Protein AF-A0A6A8LT08-F1 (afdb_monomer_lite)

Sequence (80 aa):
MNIIYGMIINVIIKKVGVHFMKIAVVTDSTAYLEPEVAEQYGIKVVPIPFIIDNKVYNEGIDITTEEFYSKLKTSESFPS

Foldseek 3Di:
DVVVVVVVVVVCCVVVVPDDDDDAAEEECVVVDDPVRCVVVVYHYHFDWKDFPNDIDTEPPRDDPVRVVVCCVVTPDDMD

Radius of gyration: 22.9 Å; chains: 1; bounding box: 46×17×66 Å

InterPro domains:
  IPR003797 DegV [PF02645] (22-79)
  IPR003797 DegV [PS51482] (23-80)

Structure (mmCIF, N/CA/C/O backbone):
data_AF-A0A6A8LT08-F1
#
_entry.id   AF-A0A6A8LT08-F1
#
loop_
_atom_site.group_PDB
_atom_site.id
_atom_site.type_symbol
_atom_site.label_atom_id
_atom_site.label_alt_id
_atom_site.label_comp_id
_atom_site.label_asym_id
_atom_site.label_entity_id
_atom_site.label_seq_id
_atom_site.pdbx_PDB_ins_code
_atom_site.Cartn_x
_atom_site.Cartn_y
_atom_site.Cartn_z
_atom_site.occupancy
_atom_site.B_iso_or_equiv
_atom_site.auth_seq_id
_atom_site.auth_comp_id
_atom_site.auth_asym_id
_atom_site.auth_atom_id
_atom_site.pdbx_PDB_model_num
ATOM 1 N N . MET A 1 1 ? -17.201 -4.560 44.289 1.00 57.19 1 MET A N 1
ATOM 2 C CA . MET A 1 1 ? -17.124 -3.122 43.941 1.00 57.19 1 MET A CA 1
ATOM 3 C C . MET A 1 1 ? -17.301 -2.863 42.438 1.00 57.19 1 MET A C 1
ATOM 5 O O . MET A 1 1 ? -18.147 -2.053 42.094 1.00 57.19 1 MET A O 1
ATOM 9 N N . ASN A 1 2 ? -16.625 -3.596 41.539 1.00 68.94 2 ASN A N 1
ATOM 10 C CA . ASN A 1 2 ? -16.688 -3.357 40.080 1.00 68.94 2 ASN A CA 1
ATOM 11 C C . ASN A 1 2 ? -18.035 -3.674 39.389 1.00 68.94 2 ASN A C 1
ATOM 13 O O . ASN A 1 2 ? -18.408 -2.997 38.436 1.00 68.94 2 ASN A O 1
ATOM 17 N N . ILE A 1 3 ? -18.799 -4.659 39.878 1.00 76.12 3 ILE A N 1
ATOM 18 C CA . ILE A 1 3 ? -20.060 -5.094 39.236 1.00 76.12 3 ILE A CA 1
ATOM 19 C C . ILE A 1 3 ? -21.167 -4.035 39.379 1.00 76.12 3 ILE A C 1
ATOM 21 O O . ILE A 1 3 ? -21.869 -3.725 38.419 1.00 76.12 3 ILE A O 1
ATOM 25 N N . ILE A 1 4 ? -21.291 -3.437 40.568 1.00 80.88 4 ILE A N 1
ATOM 26 C CA . ILE A 1 4 ? -22.302 -2.407 40.856 1.00 80.88 4 ILE A CA 1
ATOM 27 C C . ILE A 1 4 ? -22.038 -1.156 40.005 1.00 80.88 4 ILE A C 1
ATOM 29 O O . ILE A 1 4 ? -22.971 -0.576 39.456 1.00 80.88 4 ILE A O 1
ATOM 33 N N . TYR A 1 5 ? -20.766 -0.790 39.825 1.00 79.06 5 TYR A N 1
ATOM 34 C CA . TYR A 1 5 ? -20.363 0.364 39.019 1.00 79.06 5 TYR A CA 1
ATOM 35 C C . TYR A 1 5 ? -20.711 0.182 37.533 1.00 79.06 5 TYR A C 1
ATOM 37 O O . TYR A 1 5 ? -21.321 1.059 36.924 1.00 79.06 5 TYR A O 1
ATOM 45 N N . GLY A 1 6 ? -20.417 -0.996 36.967 1.00 79.00 6 GLY A N 1
ATOM 46 C CA . GLY A 1 6 ? -20.795 -1.329 35.589 1.00 79.00 6 GLY A CA 1
ATOM 47 C C . GLY A 1 6 ? -22.313 -1.339 35.369 1.00 79.00 6 GLY A C 1
ATOM 48 O O . GLY A 1 6 ? -22.789 -0.895 34.323 1.00 79.00 6 GLY A O 1
ATOM 49 N N . MET A 1 7 ? -23.087 -1.781 36.367 1.00 83.12 7 MET A N 1
ATOM 50 C CA . MET A 1 7 ? -24.551 -1.780 36.302 1.00 83.12 7 MET A CA 1
ATOM 51 C C . MET A 1 7 ? -25.127 -0.358 36.300 1.00 83.12 7 MET A C 1
ATOM 53 O O . MET A 1 7 ? -25.998 -0.057 35.486 1.00 83.12 7 MET A O 1
ATOM 57 N N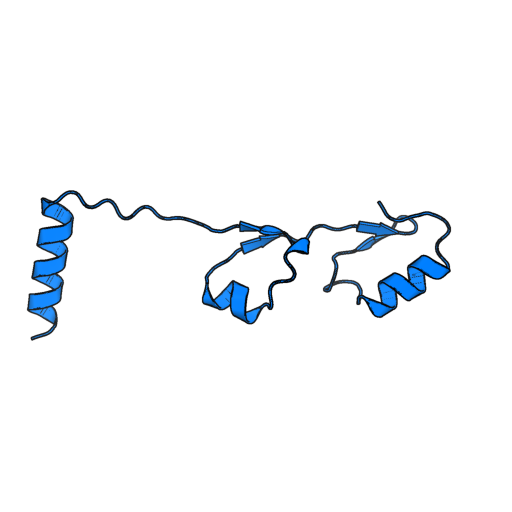 . ILE A 1 8 ? -24.604 0.533 37.150 1.00 81.94 8 ILE A N 1
ATOM 58 C CA . ILE A 1 8 ? -25.021 1.943 37.204 1.00 81.94 8 ILE A CA 1
ATOM 59 C C . ILE A 1 8 ? -24.737 2.649 35.868 1.00 81.94 8 ILE A C 1
ATOM 61 O O . ILE A 1 8 ? -25.623 3.316 35.336 1.00 81.94 8 ILE A O 1
ATOM 65 N N . ILE A 1 9 ? -23.551 2.447 35.281 1.00 79.69 9 ILE A N 1
ATOM 66 C CA . ILE A 1 9 ? -23.188 3.025 33.974 1.00 79.69 9 ILE A CA 1
ATOM 67 C C . ILE A 1 9 ? -24.159 2.559 32.880 1.00 79.69 9 ILE A C 1
ATOM 69 O O . ILE A 1 9 ? -24.669 3.376 32.117 1.00 79.69 9 ILE A O 1
ATOM 73 N N . ASN A 1 10 ? -24.477 1.262 32.832 1.00 78.44 10 ASN A N 1
ATOM 74 C CA . ASN A 1 10 ? -25.402 0.711 31.838 1.00 78.44 10 ASN A CA 1
ATOM 75 C C . ASN A 1 10 ? -26.826 1.278 31.976 1.00 78.44 10 ASN A C 1
ATOM 77 O O . ASN A 1 10 ? -27.482 1.564 30.973 1.00 78.44 10 ASN A O 1
ATOM 81 N N . VAL A 1 11 ? -27.304 1.473 33.212 1.00 81.50 11 VAL A N 1
ATOM 82 C CA . VAL A 1 11 ? -28.602 2.117 33.472 1.00 81.50 11 VAL A CA 1
ATOM 83 C C . VAL A 1 11 ? -28.597 3.563 32.978 1.00 81.50 11 VAL A C 1
ATOM 85 O O . VAL A 1 11 ? -29.555 3.979 32.330 1.00 81.50 11 VAL A O 1
ATOM 88 N N . ILE A 1 12 ? -27.523 4.317 33.227 1.00 80.19 12 ILE A N 1
ATOM 89 C CA . ILE A 1 12 ? -27.397 5.708 32.771 1.00 80.19 12 ILE A CA 1
ATOM 90 C C . ILE A 1 12 ? -27.366 5.778 31.238 1.00 80.19 12 ILE A C 1
ATOM 92 O O . ILE A 1 12 ? -28.144 6.537 30.665 1.00 80.19 12 ILE A O 1
ATOM 96 N N . ILE A 1 13 ? -26.556 4.949 30.567 1.00 78.50 13 ILE A N 1
ATOM 97 C CA . ILE A 1 13 ? -26.469 4.901 29.094 1.00 78.50 13 ILE A CA 1
ATOM 98 C C . ILE A 1 13 ? -27.851 4.657 28.473 1.00 78.50 13 ILE A C 1
ATOM 100 O O . ILE A 1 13 ? -28.258 5.380 27.561 1.00 78.50 13 ILE A O 1
ATOM 104 N N . LYS A 1 14 ? -28.605 3.684 29.004 1.00 75.38 14 LYS A N 1
ATOM 105 C CA . LYS A 1 14 ? -29.958 3.370 28.520 1.00 75.38 14 LYS A CA 1
ATOM 106 C C . LYS A 1 14 ? -30.972 4.479 28.805 1.00 75.38 14 LYS A C 1
ATOM 108 O O . LYS A 1 14 ? -31.853 4.704 27.984 1.00 75.38 14 LYS A O 1
ATOM 113 N N . LYS A 1 15 ? -30.872 5.160 29.952 1.00 78.50 15 LYS A N 1
ATOM 114 C CA . LYS A 1 15 ? -31.852 6.167 30.395 1.00 78.50 15 LYS A CA 1
ATOM 115 C C . LYS A 1 15 ? -31.636 7.544 29.759 1.00 78.50 15 LYS A C 1
ATOM 117 O O . LYS A 1 15 ? -32.605 8.261 29.546 1.00 78.50 15 LYS A O 1
ATOM 122 N N . VAL A 1 16 ? -30.387 7.898 29.452 1.00 78.44 16 VAL A N 1
ATOM 123 C CA . VAL A 1 16 ? -30.005 9.171 28.810 1.00 78.44 16 VAL A CA 1
ATOM 124 C C . VAL A 1 16 ? -30.094 9.086 27.277 1.00 78.44 16 VAL A C 1
ATOM 126 O O . VAL A 1 16 ? -30.045 10.107 26.602 1.00 78.44 16 VAL A O 1
ATOM 129 N N . GLY A 1 17 ? -30.275 7.888 26.708 1.00 71.50 17 GLY A N 1
ATOM 130 C CA . GLY A 1 17 ? -30.390 7.714 25.258 1.00 71.50 17 GLY A CA 1
ATOM 131 C C . GLY A 1 17 ? -29.071 7.965 24.526 1.00 71.50 17 GLY A C 1
ATOM 132 O O . GLY A 1 17 ? -29.070 8.477 23.411 1.00 71.50 17 GLY A O 1
ATOM 133 N N . VAL A 1 18 ? -27.937 7.625 25.148 1.00 73.00 18 VAL A N 1
ATOM 134 C CA . VAL A 1 18 ? -26.623 7.755 24.506 1.00 73.00 18 VAL A CA 1
ATOM 135 C C . VAL A 1 18 ? -26.502 6.677 23.434 1.00 73.00 18 VAL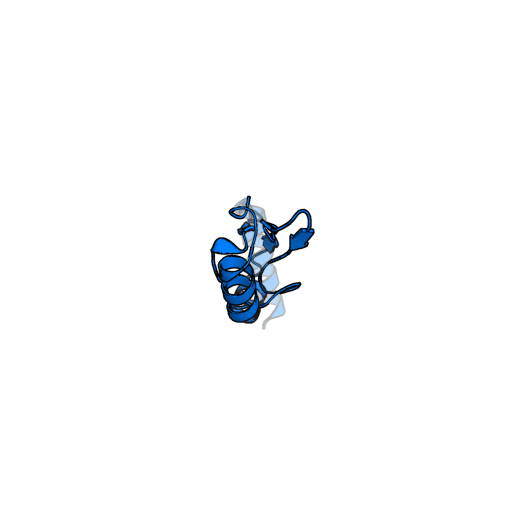 A C 1
ATOM 137 O O . VAL A 1 18 ? -26.389 5.489 23.741 1.00 73.00 18 VAL A O 1
ATOM 140 N N . HIS A 1 19 ? -26.541 7.086 22.167 1.00 76.00 19 HIS A N 1
ATOM 141 C CA . HIS A 1 19 ? -26.315 6.190 21.042 1.00 76.00 19 HIS A CA 1
ATOM 142 C C . HIS A 1 19 ? -24.822 6.157 20.716 1.00 76.00 19 HIS A C 1
ATOM 144 O O . HIS A 1 19 ? -24.259 7.125 20.209 1.00 76.00 19 HIS A O 1
ATOM 150 N N . PHE A 1 20 ? -24.167 5.037 21.019 1.00 76.44 20 PHE A N 1
ATOM 151 C CA . PHE A 1 20 ? -22.797 4.809 20.573 1.00 76.44 20 PHE A CA 1
ATOM 152 C C . PHE A 1 20 ? -22.817 4.480 19.084 1.00 76.44 20 PHE A C 1
ATOM 154 O O . PHE A 1 20 ? -23.168 3.371 18.677 1.00 76.44 20 PHE A O 1
ATOM 161 N N . MET A 1 21 ? -22.475 5.472 18.269 1.00 84.94 21 MET A N 1
ATOM 162 C CA . MET A 1 21 ? -22.380 5.305 16.828 1.00 84.94 21 MET A CA 1
ATOM 163 C C . MET A 1 21 ? -21.115 4.511 16.499 1.00 84.94 21 MET A C 1
ATOM 165 O O . MET A 1 21 ? -20.021 4.858 16.941 1.00 84.94 21 MET A O 1
ATOM 169 N N . LYS A 1 22 ? -21.261 3.425 15.737 1.00 88.94 22 LYS A N 1
ATOM 170 C CA . LYS A 1 22 ? -20.112 2.666 15.238 1.00 88.94 22 LYS A CA 1
ATOM 171 C C . LYS A 1 22 ? -19.543 3.405 14.031 1.00 88.94 22 LYS A C 1
ATOM 173 O O . LYS A 1 22 ? -20.204 3.474 13.000 1.00 88.94 22 LYS A O 1
ATOM 178 N N . ILE A 1 23 ? -18.347 3.967 14.178 1.00 92.00 23 ILE A N 1
ATOM 179 C CA . ILE A 1 23 ? -17.624 4.660 13.107 1.00 92.00 23 ILE A CA 1
ATOM 180 C C . ILE A 1 23 ? -16.521 3.728 12.607 1.00 92.00 23 ILE A C 1
ATOM 182 O O . ILE A 1 23 ? -15.793 3.154 13.413 1.00 92.00 23 ILE A O 1
ATOM 186 N N . ALA A 1 24 ? -16.414 3.580 11.289 1.00 96.19 24 ALA A N 1
ATOM 187 C CA . ALA A 1 24 ? -15.303 2.896 10.641 1.00 96.19 24 ALA A CA 1
ATOM 188 C C . ALA A 1 24 ? -14.409 3.928 9.949 1.00 96.19 24 ALA A C 1
ATOM 190 O O . ALA A 1 24 ? -14.914 4.882 9.357 1.00 96.19 24 ALA A O 1
ATOM 191 N N . VAL A 1 25 ? -13.095 3.716 10.011 1.00 97.31 25 VAL A N 1
ATOM 192 C CA . VAL A 1 25 ? -12.105 4.513 9.280 1.00 97.31 25 VAL A CA 1
ATOM 193 C C . VAL A 1 25 ? -11.537 3.642 8.171 1.00 97.31 25 VAL A C 1
ATOM 195 O O . VAL A 1 25 ? -11.059 2.535 8.423 1.00 97.31 25 VAL A O 1
ATOM 198 N N . VAL A 1 26 ? -11.624 4.137 6.940 1.00 97.56 26 VAL A N 1
ATOM 199 C CA . VAL A 1 26 ? -11.125 3.458 5.745 1.00 97.56 26 VAL A CA 1
ATOM 200 C C . VAL A 1 26 ? -10.254 4.440 4.975 1.00 97.56 26 VAL A C 1
ATOM 202 O O . VAL A 1 26 ? -10.615 5.608 4.840 1.00 97.56 26 VAL A O 1
ATOM 205 N N . THR A 1 27 ? -9.113 3.970 4.490 1.00 96.81 27 THR A N 1
ATOM 206 C CA . THR A 1 27 ? -8.205 4.728 3.624 1.00 96.81 27 THR A CA 1
ATOM 207 C C . THR A 1 27 ? -7.614 3.799 2.566 1.00 96.81 27 THR A C 1
ATOM 209 O O . THR A 1 27 ? -7.897 2.596 2.566 1.00 96.81 27 THR A O 1
ATOM 212 N N . ASP A 1 28 ? -6.822 4.345 1.655 1.00 95.00 28 ASP A N 1
ATOM 213 C CA . ASP A 1 28 ? -6.108 3.579 0.642 1.00 95.00 28 ASP A CA 1
ATOM 21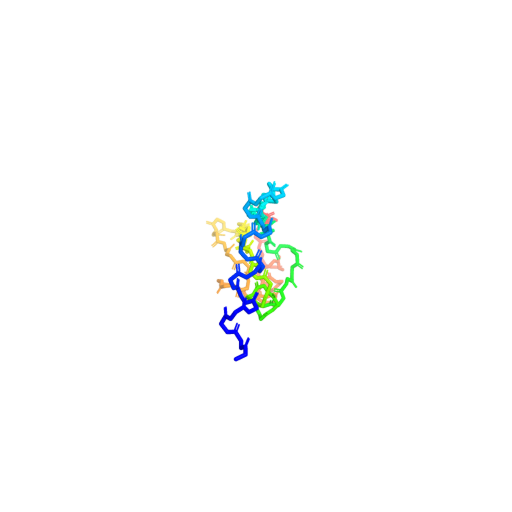4 C C . ASP A 1 28 ? -4.605 3.469 0.952 1.00 95.00 28 ASP A C 1
ATOM 216 O O . ASP A 1 28 ? -4.109 4.040 1.928 1.00 95.00 28 ASP A O 1
ATOM 220 N N . SER A 1 29 ? -3.878 2.679 0.157 1.00 91.31 29 SER A N 1
ATOM 221 C CA . SER A 1 29 ? -2.442 2.442 0.355 1.00 91.31 29 SER A CA 1
ATOM 222 C C . SER A 1 29 ? -1.582 3.705 0.242 1.00 91.31 29 SER A C 1
ATOM 224 O O . SER A 1 29 ? -0.502 3.737 0.827 1.00 91.31 29 SER A O 1
ATOM 226 N N . THR A 1 30 ? -2.062 4.775 -0.406 1.00 93.31 30 THR A N 1
ATOM 227 C CA . THR A 1 30 ? -1.286 6.018 -0.588 1.00 93.31 30 THR A CA 1
ATOM 228 C C . THR A 1 30 ? -1.127 6.826 0.700 1.00 93.31 30 THR A C 1
ATOM 230 O O . THR A 1 30 ? -0.341 7.773 0.750 1.00 93.31 30 THR A O 1
ATOM 233 N N . ALA A 1 31 ? -1.836 6.445 1.767 1.00 9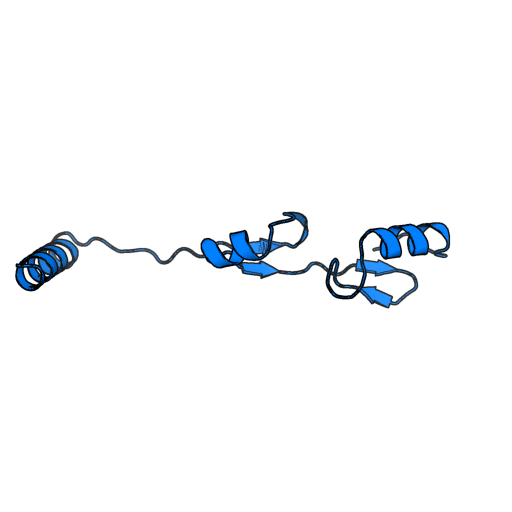5.06 31 ALA A N 1
ATOM 234 C CA . ALA A 1 31 ? -1.652 7.007 3.099 1.00 95.06 31 ALA A CA 1
ATOM 235 C C . ALA A 1 31 ? -0.351 6.546 3.785 1.00 95.06 31 ALA A C 1
ATOM 237 O O . ALA A 1 31 ? 0.021 7.142 4.795 1.00 95.06 31 ALA A O 1
ATOM 238 N N . TYR A 1 32 ? 0.318 5.502 3.269 1.00 92.19 32 TYR A N 1
ATOM 239 C CA . TYR A 1 32 ? 1.566 4.942 3.812 1.00 92.19 32 TYR A CA 1
ATOM 240 C C . TYR A 1 32 ? 1.528 4.701 5.332 1.00 92.19 32 TYR A C 1
ATOM 242 O O . TYR A 1 32 ? 2.464 5.027 6.061 1.00 92.19 32 TYR A O 1
ATOM 250 N N . LEU A 1 33 ? 0.415 4.157 5.831 1.00 94.38 33 LEU A N 1
ATOM 251 C CA . LEU A 1 33 ? 0.307 3.769 7.235 1.00 94.38 33 LEU A CA 1
ATOM 252 C C . LEU A 1 33 ? 1.135 2.511 7.500 1.00 94.38 33 LEU A C 1
ATOM 254 O O . LEU A 1 33 ? 0.987 1.517 6.789 1.00 94.38 33 LEU A O 1
ATOM 258 N N . GLU A 1 34 ? 1.916 2.530 8.580 1.00 94.44 34 GLU A N 1
ATOM 259 C CA . GLU A 1 34 ? 2.542 1.316 9.108 1.00 94.44 34 GLU A CA 1
ATOM 260 C C . GLU A 1 34 ? 1.458 0.287 9.494 1.00 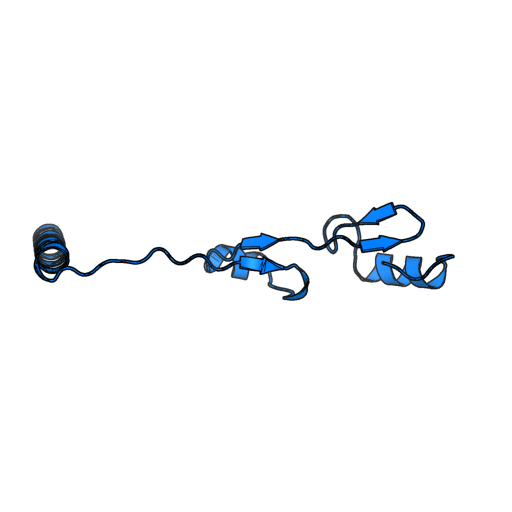94.44 34 GLU A C 1
ATOM 262 O O . GLU A 1 34 ? 0.437 0.674 10.093 1.00 94.44 34 GLU A O 1
ATOM 267 N N . PRO A 1 35 ? 1.638 -1.013 9.190 1.00 92.81 35 PRO A N 1
ATOM 268 C CA . PRO A 1 35 ? 0.640 -2.045 9.473 1.00 92.81 35 PRO A CA 1
ATOM 269 C C . PRO A 1 35 ? 0.203 -2.088 10.941 1.00 92.81 35 PRO A C 1
ATOM 271 O O . PRO A 1 35 ? -0.989 -2.224 11.224 1.00 92.81 35 PRO A O 1
ATOM 274 N N . GLU A 1 36 ? 1.138 -1.899 11.874 1.00 97.31 36 GLU A N 1
ATOM 275 C CA . GLU A 1 36 ? 0.867 -1.912 13.313 1.00 97.31 36 GLU A CA 1
ATOM 276 C C . GLU A 1 36 ? -0.032 -0.743 13.731 1.00 97.31 36 GLU A C 1
ATOM 278 O O . GLU A 1 36 ? -0.878 -0.889 14.613 1.00 97.31 36 GLU A O 1
ATOM 283 N N . VAL A 1 37 ? 0.103 0.417 13.078 1.00 97.50 37 VAL A N 1
ATOM 284 C CA . VAL A 1 37 ? -0.742 1.592 13.334 1.00 97.50 37 VAL A CA 1
ATOM 285 C C . VAL A 1 37 ? -2.157 1.338 12.824 1.00 97.50 37 VAL A C 1
ATOM 287 O O . VAL A 1 37 ? -3.131 1.601 13.534 1.00 97.50 37 VAL A O 1
ATOM 290 N N . ALA A 1 38 ? -2.291 0.801 11.609 1.00 97.00 38 ALA A N 1
ATOM 291 C CA . ALA A 1 38 ? -3.597 0.467 11.052 1.00 97.00 38 ALA A CA 1
ATOM 292 C C . ALA A 1 38 ? -4.330 -0.573 11.919 1.00 97.00 38 ALA A C 1
ATOM 294 O O . ALA A 1 38 ? -5.519 -0.406 12.205 1.00 97.00 38 ALA A O 1
ATOM 295 N N . GLU A 1 39 ? -3.615 -1.594 12.401 1.00 97.38 39 GLU A N 1
ATOM 296 C CA . GLU A 1 39 ? -4.151 -2.607 13.312 1.00 97.38 39 GLU A CA 1
ATOM 297 C C . GLU A 1 39 ? -4.557 -2.004 14.664 1.00 97.38 39 GLU A C 1
ATOM 299 O O . GLU A 1 39 ? -5.696 -2.190 15.102 1.00 97.38 39 GLU A O 1
ATOM 304 N N . GLN A 1 40 ? -3.674 -1.221 15.293 1.00 97.94 40 GLN A N 1
ATOM 305 C CA . GLN A 1 40 ? -3.909 -0.606 16.603 1.00 97.94 40 GLN A CA 1
ATOM 306 C C . GLN A 1 40 ? -5.181 0.255 16.631 1.00 97.94 40 GLN A C 1
ATOM 308 O O . GLN A 1 40 ? -5.902 0.266 17.632 1.00 97.94 40 GLN A O 1
ATOM 313 N N . TYR A 1 41 ? -5.456 0.987 15.550 1.00 97.44 41 TYR A N 1
ATOM 314 C CA . TYR A 1 41 ? -6.597 1.902 15.465 1.00 97.44 41 TYR A CA 1
ATOM 315 C C . TYR A 1 41 ? -7.801 1.330 14.702 1.00 97.44 41 TYR A C 1
ATOM 317 O O . TYR A 1 41 ? -8.814 2.018 14.567 1.00 97.44 41 TYR A O 1
ATOM 325 N N . GLY A 1 42 ? -7.728 0.084 14.221 1.00 97.06 42 GLY A N 1
ATOM 326 C CA . GLY A 1 42 ? -8.805 -0.540 13.450 1.00 97.06 42 GLY A CA 1
ATOM 327 C C . GLY A 1 42 ? -9.093 0.167 12.120 1.00 97.06 42 GLY A C 1
ATOM 328 O O . GLY A 1 42 ? -10.248 0.232 11.692 1.00 97.06 42 GLY A O 1
ATOM 329 N N . ILE A 1 43 ? -8.061 0.723 11.481 1.00 98.19 43 ILE A N 1
ATOM 330 C CA . ILE A 1 43 ? -8.159 1.406 10.189 1.00 98.19 43 ILE A CA 1
ATOM 331 C C . ILE A 1 43 ? -8.097 0.357 9.082 1.00 98.19 43 ILE A C 1
ATOM 333 O O . ILE A 1 43 ? -7.141 -0.412 8.981 1.00 98.19 43 ILE A O 1
ATOM 337 N N . LYS A 1 44 ? -9.104 0.332 8.207 1.00 97.19 44 LYS A N 1
ATOM 338 C CA . LYS A 1 44 ? -9.081 -0.544 7.035 1.00 97.19 44 LYS A CA 1
ATOM 339 C C . LYS A 1 44 ? -8.333 0.143 5.894 1.00 97.19 44 LYS A C 1
ATOM 341 O O . LYS A 1 44 ? -8.803 1.151 5.377 1.00 97.19 44 LYS A O 1
ATOM 346 N N . VAL A 1 45 ? -7.213 -0.436 5.471 1.00 95.31 45 VAL A N 1
ATOM 347 C CA . VAL A 1 45 ? -6.479 0.003 4.275 1.00 95.31 45 VAL A CA 1
ATOM 348 C C . VAL A 1 45 ? -6.924 -0.825 3.069 1.00 95.31 45 VAL A C 1
ATOM 350 O O . VAL A 1 45 ? -7.007 -2.056 3.149 1.00 95.31 45 VAL A O 1
ATOM 353 N N . VAL A 1 46 ? -7.249 -0.150 1.967 1.00 94.19 46 VAL A N 1
ATOM 354 C CA . VAL A 1 46 ? -7.589 -0.762 0.677 1.00 94.19 46 VAL A CA 1
ATOM 355 C C . VAL A 1 46 ? -6.433 -0.520 -0.300 1.00 94.19 46 VAL A C 1
ATOM 357 O O . VAL A 1 46 ? -6.122 0.636 -0.575 1.00 94.19 46 VAL A O 1
ATOM 360 N N . PRO A 1 47 ? -5.774 -1.565 -0.828 1.00 90.94 47 PRO A N 1
ATOM 361 C CA . PRO A 1 47 ? -4.685 -1.372 -1.779 1.00 90.94 47 PRO A CA 1
ATOM 362 C C . PRO A 1 47 ? -5.209 -0.794 -3.097 1.00 90.94 47 PRO A C 1
ATOM 364 O O . PRO A 1 47 ? -6.244 -1.237 -3.604 1.00 90.94 47 PRO A O 1
ATOM 367 N N . ILE A 1 48 ? -4.478 0.171 -3.657 1.00 92.06 48 ILE A N 1
ATOM 368 C CA . ILE A 1 48 ? -4.685 0.651 -5.027 1.00 92.06 48 ILE A CA 1
ATOM 369 C C . ILE A 1 48 ? -3.621 -0.003 -5.914 1.00 92.06 48 ILE A C 1
ATOM 371 O O . ILE A 1 48 ? -2.433 0.259 -5.720 1.00 92.06 48 ILE A O 1
ATOM 375 N N . PRO A 1 49 ? -4.011 -0.864 -6.870 1.00 93.81 49 PRO A N 1
ATOM 376 C CA . PRO A 1 49 ? -3.056 -1.460 -7.783 1.00 93.81 49 PRO A CA 1
ATOM 377 C C . PRO A 1 49 ? -2.658 -0.483 -8.893 1.00 93.81 49 PRO A C 1
ATOM 379 O O . PRO A 1 49 ? -3.446 0.377 -9.283 1.00 93.81 49 PRO A O 1
ATOM 382 N N . PHE A 1 50 ? -1.470 -0.682 -9.457 1.00 93.94 50 PHE A N 1
ATOM 383 C CA . PHE A 1 50 ? -1.011 -0.008 -10.673 1.00 93.94 50 PHE A CA 1
ATOM 384 C C . PHE A 1 50 ? -0.613 -1.027 -11.741 1.00 93.94 50 PHE A C 1
ATOM 386 O O . PHE A 1 50 ? -0.371 -2.204 -11.452 1.00 93.94 50 PHE A O 1
ATOM 393 N N . ILE A 1 51 ? -0.534 -0.578 -12.990 1.00 95.88 51 ILE A N 1
ATOM 394 C CA . ILE A 1 51 ? -0.197 -1.413 -14.142 1.00 95.88 51 ILE A CA 1
ATOM 395 C C . ILE A 1 51 ? 1.107 -0.925 -14.769 1.00 95.88 51 ILE A C 1
ATOM 397 O O . ILE A 1 51 ? 1.245 0.255 -15.071 1.00 95.88 51 ILE A O 1
ATOM 401 N N . ILE A 1 52 ? 2.053 -1.836 -15.011 1.00 95.38 52 ILE A N 1
ATOM 402 C CA . ILE A 1 52 ? 3.278 -1.561 -15.779 1.00 95.38 52 ILE A CA 1
ATOM 403 C C . ILE A 1 52 ? 3.597 -2.740 -16.702 1.00 95.38 52 ILE A C 1
ATOM 405 O O . ILE A 1 52 ? 3.689 -3.885 -16.252 1.00 95.38 52 ILE A O 1
ATOM 409 N N . ASP A 1 53 ? 3.756 -2.463 -17.998 1.00 93.19 53 ASP A N 1
ATOM 410 C CA . ASP A 1 53 ? 3.940 -3.461 -19.064 1.00 93.19 53 ASP A CA 1
ATOM 411 C C . ASP A 1 53 ? 2.867 -4.574 -19.010 1.00 93.19 53 ASP A C 1
ATOM 413 O O . ASP A 1 53 ? 3.168 -5.763 -18.899 1.00 93.19 53 ASP A O 1
ATOM 417 N N . ASN A 1 54 ? 1.588 -4.171 -19.005 1.00 93.38 54 ASN A N 1
ATOM 418 C CA . ASN A 1 54 ? 0.405 -5.048 -18.968 1.00 93.38 54 ASN A CA 1
ATOM 419 C C . ASN A 1 54 ? 0.289 -5.971 -17.740 1.00 93.38 54 ASN A C 1
ATOM 421 O O . ASN A 1 54 ? -0.539 -6.885 -17.734 1.00 93.38 54 ASN A O 1
ATOM 425 N N . LYS A 1 55 ? 1.069 -5.728 -16.682 1.00 94.25 55 LYS A N 1
ATOM 426 C CA . LYS A 1 55 ? 0.986 -6.476 -15.427 1.00 94.25 55 LYS A CA 1
ATOM 427 C C . LYS A 1 55 ? 0.496 -5.588 -14.289 1.00 94.25 55 LYS A C 1
ATOM 429 O O . LYS A 1 55 ? 0.993 -4.482 -14.113 1.00 94.25 55 LYS A O 1
ATOM 434 N N . VAL A 1 56 ? -0.474 -6.108 -13.537 1.00 95.75 56 VAL A N 1
ATOM 435 C CA . VAL A 1 56 ? -1.055 -5.481 -12.344 1.00 95.75 56 VAL A CA 1
ATOM 436 C C . VAL A 1 56 ? -0.176 -5.786 -11.133 1.00 95.75 56 VAL A C 1
ATOM 438 O O . VAL A 1 56 ? 0.253 -6.929 -10.964 1.00 95.75 56 VAL A O 1
ATOM 441 N N . TYR A 1 57 ? 0.058 -4.780 -10.297 1.00 95.38 57 TYR A N 1
ATOM 442 C CA . TYR A 1 57 ? 0.826 -4.882 -9.063 1.00 95.38 57 TYR A CA 1
ATOM 443 C C . TYR A 1 57 ? 0.102 -4.187 -7.918 1.00 95.38 57 TYR A C 1
ATOM 445 O O . TYR A 1 57 ? -0.401 -3.078 -8.086 1.00 95.38 57 TYR A O 1
ATOM 453 N N . ASN A 1 58 ? 0.110 -4.811 -6.744 1.00 93.12 58 ASN A N 1
ATOM 454 C CA . ASN A 1 58 ? -0.207 -4.164 -5.481 1.00 93.12 58 ASN A CA 1
ATOM 455 C C . ASN A 1 58 ? 1.095 -3.691 -4.824 1.00 93.12 58 ASN A C 1
ATOM 457 O O . ASN A 1 58 ? 1.995 -4.493 -4.553 1.00 93.12 58 ASN A O 1
ATOM 461 N N . GLU A 1 59 ? 1.189 -2.389 -4.569 1.00 89.12 59 GLU A N 1
ATOM 462 C CA . GLU A 1 59 ? 2.332 -1.773 -3.896 1.00 89.12 59 GLU A CA 1
ATOM 463 C C . GLU A 1 59 ? 2.625 -2.442 -2.545 1.00 89.12 59 GLU A C 1
ATOM 465 O O . GLU A 1 59 ? 1.710 -2.723 -1.769 1.00 89.12 59 GLU A O 1
ATOM 470 N N . GLY A 1 60 ? 3.903 -2.719 -2.269 1.00 83.88 60 GLY A N 1
ATOM 471 C CA . GLY A 1 60 ? 4.352 -3.282 -0.992 1.00 83.88 60 GLY A CA 1
ATOM 472 C C . GLY A 1 60 ? 3.964 -4.747 -0.761 1.00 83.88 60 GLY A C 1
ATOM 473 O O . GLY A 1 60 ? 4.392 -5.333 0.230 1.00 83.88 60 GLY A O 1
ATOM 474 N N . ILE A 1 61 ? 3.187 -5.349 -1.668 1.00 89.19 61 ILE A N 1
ATOM 475 C CA . ILE A 1 61 ? 2.774 -6.757 -1.615 1.00 89.19 61 ILE A CA 1
ATOM 476 C C . ILE A 1 61 ? 3.432 -7.534 -2.755 1.00 89.19 61 ILE A C 1
ATOM 478 O O . ILE A 1 61 ? 4.155 -8.496 -2.513 1.00 89.19 61 ILE A O 1
ATOM 482 N N . ASP A 1 62 ? 3.192 -7.108 -3.997 1.00 94.81 62 ASP A N 1
ATOM 483 C CA . ASP A 1 62 ? 3.677 -7.809 -5.193 1.00 94.81 62 ASP A CA 1
ATOM 484 C C . ASP A 1 62 ? 5.039 -7.289 -5.675 1.00 94.81 62 ASP A C 1
ATOM 486 O O . ASP A 1 62 ? 5.674 -7.922 -6.522 1.00 94.81 62 ASP A O 1
ATOM 490 N N . ILE A 1 63 ? 5.442 -6.102 -5.212 1.00 93.56 63 ILE A N 1
ATOM 491 C CA . ILE A 1 63 ? 6.637 -5.383 -5.662 1.00 93.56 63 ILE A CA 1
ATOM 492 C C . ILE A 1 63 ? 7.109 -4.387 -4.599 1.00 93.56 63 ILE A C 1
ATOM 494 O O . ILE A 1 63 ? 6.292 -3.700 -3.974 1.00 93.56 63 ILE A O 1
ATOM 498 N N . THR A 1 64 ? 8.424 -4.286 -4.403 1.00 93.38 64 THR A N 1
ATOM 499 C CA . THR A 1 64 ? 9.012 -3.257 -3.532 1.00 93.38 64 THR A CA 1
ATOM 500 C C . THR A 1 64 ? 9.143 -1.916 -4.254 1.00 93.38 64 THR A C 1
ATOM 502 O O . THR A 1 64 ? 9.148 -1.835 -5.485 1.00 93.38 64 THR A O 1
ATOM 505 N N . THR A 1 65 ? 9.314 -0.830 -3.499 1.00 91.50 65 THR A N 1
ATOM 506 C CA . THR A 1 65 ? 9.572 0.499 -4.074 1.00 91.50 65 THR A CA 1
ATOM 507 C C . THR A 1 65 ? 10.834 0.516 -4.948 1.00 91.50 65 THR A C 1
ATOM 509 O O . THR A 1 65 ? 10.842 1.124 -6.019 1.00 91.50 65 THR A O 1
ATOM 512 N N . GLU A 1 66 ? 11.900 -0.181 -4.546 1.00 95.69 66 GLU A N 1
ATOM 513 C CA . GLU A 1 66 ? 13.143 -0.261 -5.330 1.00 95.69 66 GLU A CA 1
ATOM 514 C C . GLU A 1 66 ? 12.962 -1.043 -6.635 1.00 95.69 66 GLU A C 1
ATOM 516 O O . GLU A 1 66 ? 13.477 -0.639 -7.685 1.00 95.69 66 GLU A O 1
ATOM 521 N N . GLU A 1 67 ? 12.206 -2.139 -6.593 1.00 95.31 67 GLU A N 1
ATOM 522 C CA . GLU A 1 67 ? 11.862 -2.926 -7.776 1.00 95.31 67 GLU A CA 1
ATOM 523 C C . GLU A 1 67 ? 10.976 -2.129 -8.735 1.00 95.31 67 GLU A C 1
ATOM 525 O O . GLU A 1 67 ? 11.223 -2.141 -9.943 1.00 95.31 67 GLU A O 1
ATOM 530 N N . PHE A 1 68 ? 10.003 -1.376 -8.210 1.00 94.88 68 PHE A N 1
ATOM 531 C CA . PHE A 1 68 ? 9.157 -0.487 -9.003 1.00 94.88 68 PHE A CA 1
ATOM 532 C C . PHE A 1 68 ? 9.995 0.519 -9.795 1.00 94.88 68 PHE A C 1
ATOM 534 O O . PHE A 1 68 ? 9.888 0.580 -11.022 1.00 94.88 68 PHE A O 1
ATOM 541 N N . TYR A 1 69 ? 10.891 1.257 -9.131 1.00 95.44 69 TYR A N 1
ATOM 542 C CA . TYR A 1 69 ? 11.742 2.234 -9.814 1.00 95.44 69 TYR A CA 1
ATOM 543 C C . TYR A 1 69 ? 12.745 1.589 -10.770 1.00 95.44 69 TYR A C 1
ATOM 545 O O . TYR A 1 69 ? 13.092 2.185 -11.791 1.00 95.44 69 TYR A O 1
ATOM 553 N N . SER A 1 70 ? 13.217 0.381 -10.466 1.00 95.50 70 SER A N 1
ATOM 554 C CA . SER A 1 70 ? 14.081 -0.370 -11.380 1.00 95.50 70 SER A CA 1
ATOM 555 C C . SER A 1 70 ? 13.332 -0.755 -12.655 1.00 95.50 70 SER A C 1
ATOM 557 O O . SER A 1 70 ? 13.863 -0.561 -13.746 1.00 95.50 70 SER A O 1
ATOM 559 N N . LYS A 1 71 ? 12.079 -1.207 -12.531 1.00 94.62 71 LYS A N 1
ATOM 560 C CA . LYS A 1 71 ? 11.224 -1.556 -13.669 1.00 94.62 71 LYS A CA 1
ATOM 561 C C . LYS A 1 71 ? 10.811 -0.328 -14.482 1.00 94.62 71 LYS A C 1
ATOM 563 O O . LYS A 1 71 ? 10.857 -0.378 -15.705 1.00 94.62 71 LYS A O 1
ATOM 568 N N . LEU A 1 72 ? 10.503 0.788 -13.819 1.00 95.56 72 LEU A N 1
ATOM 569 C CA . LEU A 1 72 ? 10.134 2.057 -14.457 1.00 95.56 72 LEU A CA 1
ATOM 570 C C . LEU A 1 72 ? 11.239 2.621 -15.366 1.00 95.56 72 LEU A C 1
ATOM 572 O O . LEU A 1 72 ? 10.952 3.243 -16.383 1.00 95.56 72 LEU A O 1
ATOM 576 N N . LYS A 1 73 ? 12.517 2.396 -15.032 1.00 95.75 73 LYS A N 1
ATOM 577 C CA . LYS A 1 73 ? 13.649 2.827 -15.876 1.00 95.75 73 LYS A CA 1
ATOM 578 C C . LYS A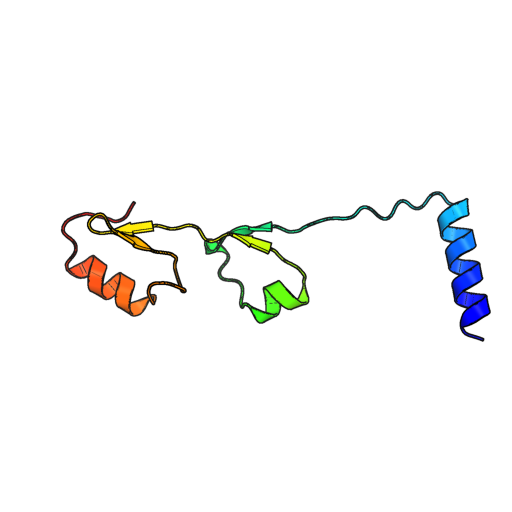 1 73 ? 13.709 2.100 -17.218 1.00 95.75 73 LYS A C 1
ATOM 580 O O . LYS A 1 73 ? 14.308 2.621 -18.154 1.00 95.75 73 LYS A O 1
ATOM 585 N N . THR A 1 74 ? 13.159 0.892 -17.283 1.00 95.38 74 THR A N 1
ATOM 586 C CA . THR A 1 74 ? 13.240 0.011 -18.453 1.00 95.38 74 THR A CA 1
ATOM 587 C C . THR A 1 74 ? 11.880 -0.268 -19.088 1.00 95.38 74 THR A C 1
ATOM 589 O O . THR A 1 74 ? 11.830 -1.012 -20.062 1.00 95.38 74 THR A O 1
ATOM 592 N N . SER A 1 75 ? 10.787 0.266 -18.538 1.00 93.75 75 SER A N 1
ATOM 593 C CA . SER A 1 75 ? 9.431 0.001 -19.020 1.00 93.75 75 SER A CA 1
ATOM 594 C C . SER A 1 75 ? 9.162 0.687 -20.350 1.00 93.75 75 SER A C 1
ATOM 596 O O . SER A 1 75 ? 9.598 1.818 -20.576 1.00 93.75 75 SER A O 1
ATOM 598 N N . GLU A 1 76 ? 8.379 0.032 -21.200 1.00 91.75 76 GLU A N 1
ATOM 599 C CA . GLU A 1 76 ? 8.013 0.567 -22.516 1.00 91.75 76 GLU A CA 1
ATOM 600 C C . GLU A 1 76 ? 6.950 1.670 -22.406 1.00 91.75 76 GLU A C 1
ATOM 602 O O . GLU A 1 76 ? 6.858 2.550 -23.263 1.00 91.75 76 GLU A O 1
ATOM 607 N N . SER A 1 77 ? 6.165 1.646 -21.326 1.00 90.31 77 SER A N 1
ATOM 608 C CA . SER A 1 77 ? 5.065 2.574 -21.066 1.00 90.31 77 SER A CA 1
ATOM 609 C C . SER A 1 77 ? 5.098 3.118 -19.643 1.00 90.31 77 SER A C 1
ATOM 611 O O . SER A 1 77 ? 5.474 2.408 -18.710 1.00 90.31 77 SER A O 1
ATOM 613 N N . PHE A 1 78 ? 4.626 4.354 -19.467 1.00 94.50 78 PHE A N 1
ATOM 614 C CA . PHE A 1 78 ? 4.404 4.914 -18.136 1.00 94.50 78 PHE A CA 1
ATOM 615 C C . PHE A 1 78 ? 3.291 4.139 -17.400 1.00 94.50 78 PHE A C 1
ATOM 617 O O . PHE A 1 78 ? 2.312 3.763 -18.052 1.00 94.50 78 PHE A O 1
ATOM 624 N N . PRO A 1 79 ? 3.415 3.900 -16.080 1.00 94.38 79 PRO A N 1
ATOM 625 C CA . PRO A 1 79 ? 2.397 3.185 -15.322 1.00 94.38 79 PRO A CA 1
ATOM 626 C C . PRO A 1 79 ? 1.031 3.879 -15.328 1.00 94.38 79 PRO A C 1
ATOM 628 O O . PRO A 1 79 ? 0.955 5.108 -15.387 1.00 94.38 79 PRO A O 1
ATOM 631 N N . SER A 1 80 ? -0.037 3.089 -15.218 1.00 91.06 80 SER A N 1
ATOM 632 C CA . SER A 1 80 ? -1.426 3.561 -15.093 1.00 91.06 80 SER A CA 1
ATOM 633 C C . SER A 1 80 ? -2.117 3.012 -13.861 1.00 91.06 80 SER A C 1
ATOM 635 O O . SER A 1 80 ? -1.836 1.829 -13.550 1.00 91.06 80 SER A O 1
#

pLDDT: mean 89.74, std 8.42, range [57.19, 98.19]

Organism: NCBI:txid1624

Secondary structure (DSSP, 8-state):
-HHHHHHHHHHHHHHHT-------EEEEGGG---HHHHHHHTEEEE--EEEETTEEEEBTTTB-HHHHHHHHTT-SS---